Protein AF-A0A957R0J9-F1 (afdb_monomer)

Mean predicted aligned error: 5.89 Å

Secondary structure (DSSP, 8-state):
--S----TTTTSHHHHHHHHHHS-SGGG--S--EEEEE-SSTT-SS--EEEEE-SS---GGGTS----

Solvent-accessible surface area (backbone atoms only — not comparable to full-atom values): 4459 Å² total; per-residue (Å²): 128,98,67,85,83,63,45,58,56,32,84,39,72,65,33,47,50,38,27,75,75,68,64,34,57,57,72,59,56,85,55,65,81,44,68,49,71,39,62,90,56,92,87,61,95,58,62,81,42,77,49,71,42,50,58,56,89,77,46,79,94,57,72,64,86,74,92,91

Foldseek 3Di:
DPDDPACQCCPPPVVVVCCVPPVDDSVVDPQQPDKDFADPDPPDPGGPDIDGHGRYDQDPNPPDRDHD

Sequence (68 aa):
CPEPVSLAEADSTWQLLRYLTLRQGPLASNLAEAGGFVRTQPGYAAPDLQFHFVPGYFRNHGFDQFDG

pLDDT: mean 87.59, std 9.8, range [49.22, 97.44]

Structure (mmCIF, N/CA/C/O backbone):
data_AF-A0A957R0J9-F1
#
_entry.id   AF-A0A957R0J9-F1
#
loop_
_atom_site.group_PDB
_atom_site.id
_atom_site.type_symbol
_atom_site.label_atom_id
_atom_site.label_alt_id
_atom_site.label_comp_id
_atom_site.label_asym_id
_atom_site.label_entity_id
_atom_site.label_seq_id
_atom_site.pdbx_PDB_ins_code
_atom_site.Cartn_x
_atom_site.Cartn_y
_atom_site.Cartn_z
_atom_site.occupancy
_atom_site.B_iso_or_equiv
_atom_site.auth_seq_id
_atom_site.auth_comp_id
_atom_site.auth_asym_id
_atom_site.auth_atom_id
_atom_site.pdbx_PDB_model_num
ATOM 1 N N . CYS A 1 1 ? 20.127 3.117 9.152 1.00 49.22 1 CYS A N 1
ATOM 2 C CA . CYS A 1 1 ? 19.662 2.032 8.264 1.00 49.22 1 CYS A CA 1
ATOM 3 C C . CYS A 1 1 ? 20.313 2.243 6.907 1.00 49.22 1 CYS A C 1
ATOM 5 O O . CYS A 1 1 ? 20.242 3.376 6.448 1.00 49.22 1 CYS A O 1
ATOM 7 N N . PRO A 1 2 ? 21.024 1.258 6.333 1.00 66.06 2 PRO A N 1
ATOM 8 C CA . PRO A 1 2 ? 21.928 1.533 5.220 1.00 66.06 2 PRO A CA 1
ATOM 9 C C . PRO A 1 2 ? 21.231 1.659 3.860 1.00 66.06 2 PRO A C 1
ATOM 11 O O . PRO A 1 2 ? 21.857 2.157 2.936 1.00 66.06 2 PRO A O 1
ATOM 14 N N . GLU A 1 3 ? 19.949 1.298 3.740 1.00 63.34 3 GLU A N 1
ATOM 15 C CA . GLU A 1 3 ? 19.224 1.401 2.472 1.00 63.34 3 GLU A CA 1
ATOM 16 C C . GLU A 1 3 ? 17.758 1.807 2.714 1.00 63.34 3 GLU A C 1
ATOM 18 O O . GLU A 1 3 ? 17.128 1.277 3.640 1.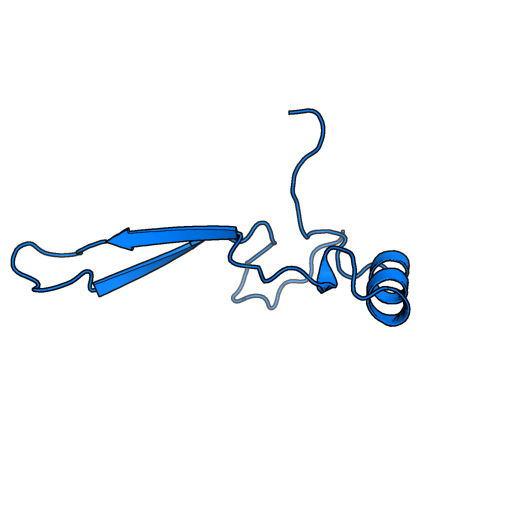00 63.34 3 GLU A O 1
ATOM 23 N N . PRO A 1 4 ? 17.217 2.786 1.966 1.00 62.22 4 PRO A N 1
ATOM 24 C CA . PRO A 1 4 ? 15.811 3.154 2.059 1.00 62.22 4 PRO A CA 1
ATOM 25 C C . PRO A 1 4 ? 14.934 2.026 1.492 1.00 62.22 4 PRO A C 1
ATOM 27 O O . PRO A 1 4 ? 15.072 1.641 0.336 1.00 62.22 4 PRO A O 1
ATOM 30 N N . VAL A 1 5 ? 14.015 1.498 2.307 1.00 70.06 5 VAL A N 1
ATOM 31 C CA . VAL A 1 5 ? 12.993 0.540 1.853 1.00 70.06 5 VAL A CA 1
ATOM 32 C C . VAL A 1 5 ? 11.939 1.329 1.074 1.00 70.06 5 VAL A C 1
ATOM 34 O O . VAL A 1 5 ? 11.182 2.098 1.666 1.00 70.06 5 VAL A O 1
ATOM 37 N N . SER A 1 6 ? 11.952 1.206 -0.255 1.00 81.00 6 SER A N 1
ATOM 38 C CA . SER A 1 6 ? 11.082 1.941 -1.180 1.00 81.00 6 SER A CA 1
ATOM 39 C C . SER A 1 6 ? 10.679 1.069 -2.371 1.00 81.00 6 SER A C 1
ATOM 41 O O . SER A 1 6 ? 11.471 0.257 -2.849 1.00 81.00 6 SER A O 1
ATOM 43 N N . LEU A 1 7 ? 9.458 1.266 -2.872 1.00 85.00 7 LEU A N 1
ATOM 44 C CA . LEU A 1 7 ? 8.942 0.676 -4.113 1.00 85.00 7 LEU A CA 1
ATOM 45 C C . LEU A 1 7 ? 9.083 1.619 -5.322 1.00 85.00 7 LEU A C 1
ATOM 47 O O . LEU A 1 7 ? 8.491 1.346 -6.361 1.00 85.00 7 LEU A O 1
ATOM 51 N N . ALA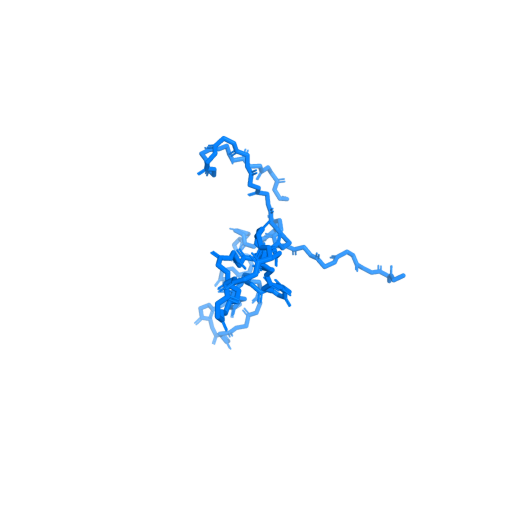 A 1 8 ? 9.842 2.715 -5.207 1.00 84.56 8 ALA A N 1
ATOM 52 C CA . ALA A 1 8 ? 9.990 3.709 -6.277 1.00 84.56 8 ALA A CA 1
ATOM 53 C C . ALA A 1 8 ? 10.487 3.109 -7.607 1.00 84.56 8 ALA A C 1
ATOM 55 O O . ALA A 1 8 ? 9.920 3.408 -8.645 1.00 84.56 8 ALA A O 1
ATOM 56 N N . GLU A 1 9 ? 11.467 2.202 -7.569 1.00 85.00 9 GLU A N 1
ATOM 57 C CA . GLU A 1 9 ? 12.070 1.586 -8.767 1.00 85.00 9 GLU A CA 1
ATOM 58 C C . GLU A 1 9 ? 11.382 0.272 -9.201 1.00 85.00 9 GLU A C 1
ATOM 60 O O . GLU A 1 9 ? 11.949 -0.542 -9.948 1.00 85.00 9 GLU A O 1
ATOM 65 N N . ALA A 1 10 ? 10.184 -0.012 -8.675 1.00 86.25 10 ALA A N 1
ATOM 66 C CA . ALA A 1 10 ? 9.497 -1.282 -8.913 1.00 86.25 10 ALA A CA 1
ATOM 67 C C . ALA A 1 10 ? 9.119 -1.498 -10.388 1.00 86.25 10 ALA A C 1
ATOM 69 O O . ALA A 1 10 ? 9.014 -2.644 -10.824 1.00 86.25 10 ALA A O 1
ATOM 70 N N . ASP A 1 11 ? 8.938 -0.422 -11.151 1.00 85.31 11 ASP A N 1
ATOM 71 C CA . ASP A 1 11 ? 8.567 -0.425 -12.567 1.00 85.31 11 ASP A CA 1
ATOM 72 C C . ASP A 1 11 ? 9.753 -0.647 -13.525 1.00 85.31 11 ASP A C 1
ATOM 74 O O . ASP A 1 11 ? 9.553 -0.857 -14.724 1.00 85.31 11 ASP A O 1
ATOM 78 N N . SER A 1 12 ? 10.988 -0.674 -13.016 1.00 88.31 12 SER A N 1
ATOM 79 C CA . SER A 1 12 ? 12.172 -0.935 -13.835 1.00 88.31 12 SER A CA 1
ATOM 80 C C . SER A 1 12 ? 12.133 -2.317 -14.509 1.00 88.31 12 SER A C 1
ATOM 82 O O . SER A 1 12 ? 11.748 -3.337 -13.925 1.00 88.31 12 SER A O 1
ATOM 84 N N . THR A 1 13 ? 12.630 -2.390 -15.751 1.00 92.62 13 THR A N 1
ATOM 85 C CA . THR A 1 13 ? 12.678 -3.632 -16.551 1.00 92.62 13 THR A CA 1
ATOM 86 C C . THR A 1 13 ? 13.382 -4.779 -15.821 1.00 92.62 13 THR A C 1
ATOM 88 O O . THR A 1 13 ? 13.019 -5.945 -15.977 1.00 92.62 13 THR A O 1
ATOM 91 N N . TRP A 1 14 ? 14.383 -4.465 -14.996 1.00 91.56 14 TRP A N 1
ATOM 92 C CA . TRP A 1 14 ? 15.093 -5.461 -14.201 1.00 91.56 14 TRP A CA 1
ATOM 93 C C . TRP A 1 14 ? 14.201 -6.098 -13.132 1.00 91.56 14 TRP A C 1
ATOM 95 O O . TRP A 1 14 ? 14.165 -7.325 -13.016 1.00 91.56 14 TRP A O 1
ATOM 105 N N . GLN A 1 15 ? 13.446 -5.292 -12.381 1.00 92.31 15 GLN A N 1
ATOM 106 C CA . GLN A 1 15 ? 12.525 -5.814 -11.372 1.00 92.31 15 GLN A CA 1
ATOM 107 C C . GLN A 1 15 ? 11.377 -6.588 -12.028 1.00 92.31 15 GLN A C 1
ATOM 109 O O . GLN A 1 15 ? 10.993 -7.644 -11.521 1.00 92.31 15 GLN A O 1
ATOM 114 N N . LEU A 1 16 ? 10.914 -6.152 -13.207 1.00 93.06 16 LEU A N 1
ATOM 115 C CA . LEU A 1 16 ? 9.965 -6.910 -14.026 1.00 93.06 16 LEU A CA 1
ATOM 116 C C . LEU A 1 16 ? 10.502 -8.299 -14.399 1.00 93.06 16 LEU A C 1
ATOM 118 O O . LEU A 1 16 ? 9.820 -9.302 -14.184 1.00 93.06 16 LEU A O 1
ATOM 122 N N . LEU A 1 17 ? 11.735 -8.391 -14.902 1.00 95.81 17 LEU A N 1
ATOM 123 C CA . LEU A 1 17 ? 12.357 -9.677 -15.236 1.00 95.81 17 LEU A CA 1
ATOM 124 C C . LEU A 1 17 ? 12.537 -10.573 -14.005 1.00 95.81 17 LEU A C 1
ATOM 126 O O . LEU A 1 17 ? 12.260 -11.775 -14.079 1.00 95.81 17 LEU A O 1
ATOM 130 N N . ARG A 1 18 ? 12.955 -10.012 -12.863 1.00 95.44 18 ARG A N 1
ATOM 131 C CA . ARG A 1 18 ? 13.079 -10.759 -11.596 1.00 95.44 18 ARG A CA 1
ATOM 132 C C . ARG A 1 18 ? 11.740 -11.314 -11.130 1.00 95.44 18 ARG A C 1
ATOM 134 O O . ARG A 1 18 ? 11.673 -12.468 -10.703 1.00 95.44 18 ARG A O 1
ATOM 141 N N . TYR A 1 19 ? 10.672 -10.535 -11.264 1.00 95.25 19 TYR A N 1
ATOM 142 C CA . TYR A 1 19 ? 9.332 -10.999 -10.947 1.00 95.25 19 TYR A CA 1
ATOM 143 C C . TYR A 1 19 ? 8.893 -12.122 -11.887 1.00 95.25 19 TYR A C 1
ATOM 145 O O . TYR A 1 19 ? 8.475 -13.180 -11.423 1.00 95.25 19 TYR A O 1
ATOM 153 N N . LEU A 1 20 ? 9.038 -11.945 -13.201 1.00 97.00 20 LEU A N 1
ATOM 154 C CA . LEU A 1 20 ? 8.577 -12.935 -14.178 1.00 97.00 20 LEU A CA 1
ATOM 155 C C . LEU A 1 20 ? 9.322 -14.272 -14.073 1.00 97.00 20 LEU A C 1
ATOM 157 O O . LEU A 1 20 ? 8.703 -15.325 -14.222 1.00 97.00 20 LEU A O 1
ATOM 161 N N . THR A 1 21 ? 10.626 -14.241 -13.795 1.00 97.44 21 THR A N 1
ATOM 162 C CA . THR A 1 21 ? 11.472 -15.446 -13.762 1.00 97.44 21 THR A CA 1
ATOM 163 C C . THR A 1 21 ? 11.520 -16.119 -12.392 1.00 97.44 21 THR A C 1
ATOM 165 O O . THR A 1 21 ? 11.478 -17.345 -12.317 1.00 97.44 21 THR A O 1
ATOM 168 N N . LEU A 1 22 ? 11.589 -15.340 -11.307 1.00 96.75 22 LEU A N 1
ATOM 169 C CA . LEU A 1 22 ? 11.834 -15.852 -9.954 1.00 96.75 22 LEU A CA 1
ATOM 170 C C . LEU A 1 22 ? 10.677 -15.599 -8.986 1.00 96.75 22 LEU A C 1
ATOM 172 O O . LEU A 1 22 ? 10.719 -16.103 -7.866 1.00 96.75 22 LEU A O 1
ATOM 176 N N . ARG A 1 23 ? 9.655 -14.826 -9.385 1.00 94.31 23 ARG A N 1
ATOM 177 C CA . ARG A 1 23 ? 8.581 -14.335 -8.497 1.00 94.31 23 ARG A CA 1
ATOM 178 C C . ARG A 1 23 ? 9.132 -13.569 -7.290 1.00 94.31 23 ARG A C 1
ATOM 180 O O . ARG A 1 23 ? 8.597 -13.655 -6.191 1.00 94.31 23 ARG A O 1
ATOM 187 N N . GLN A 1 24 ? 10.215 -12.827 -7.508 1.00 92.31 24 GLN A N 1
ATOM 188 C CA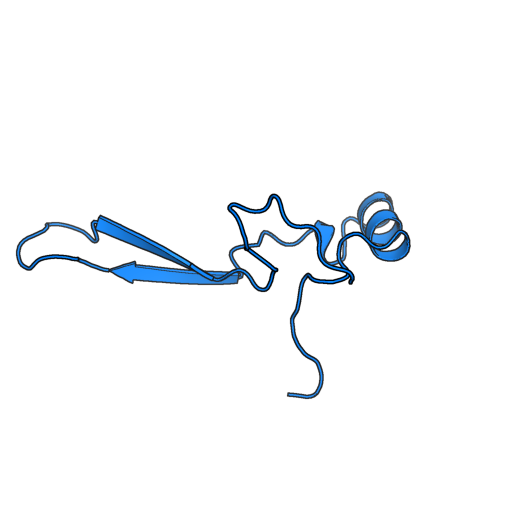 . GLN A 1 24 ? 10.916 -12.046 -6.489 1.00 92.31 24 GLN A CA 1
ATOM 189 C C . GLN A 1 24 ? 11.003 -10.568 -6.879 1.00 92.31 24 GLN A C 1
ATOM 191 O O . GLN A 1 24 ? 10.859 -10.213 -8.046 1.00 92.31 24 GLN A O 1
ATOM 196 N N . GLY A 1 25 ? 11.332 -9.727 -5.897 1.00 89.06 25 GLY A N 1
ATOM 197 C CA . GLY A 1 25 ? 11.557 -8.293 -6.077 1.00 89.06 25 GLY A CA 1
ATOM 198 C C . GLY A 1 25 ? 10.352 -7.429 -5.681 1.00 89.06 25 GLY A C 1
ATOM 199 O O . GLY A 1 25 ? 9.344 -7.960 -5.217 1.00 89.06 25 GLY A O 1
ATOM 200 N N . PRO A 1 26 ? 10.451 -6.100 -5.861 1.00 89.88 26 PRO A N 1
ATOM 201 C CA . PRO A 1 26 ? 9.437 -5.121 -5.454 1.00 89.88 26 PRO A CA 1
ATOM 202 C C . PRO A 1 26 ? 8.031 -5.399 -6.000 1.00 89.88 26 PRO A C 1
ATOM 204 O O . PRO A 1 26 ? 7.050 -5.220 -5.288 1.00 89.88 26 PRO A O 1
ATOM 207 N N . LEU A 1 27 ? 7.922 -5.923 -7.226 1.00 89.88 27 LEU A N 1
ATOM 208 C CA . LEU A 1 27 ? 6.640 -6.285 -7.850 1.00 89.88 27 LEU A CA 1
ATOM 209 C C . LEU A 1 27 ? 5.935 -7.483 -7.188 1.00 89.88 27 LEU A C 1
ATOM 211 O O . LEU A 1 27 ? 4.769 -7.741 -7.472 1.00 89.88 27 LEU A O 1
ATOM 215 N N . ALA A 1 28 ? 6.626 -8.226 -6.319 1.00 90.75 28 ALA A N 1
ATOM 216 C CA . ALA A 1 28 ? 6.021 -9.259 -5.481 1.00 90.75 28 ALA A CA 1
ATOM 217 C C . ALA A 1 28 ? 5.551 -8.722 -4.113 1.00 90.75 28 ALA A C 1
ATOM 219 O O . ALA A 1 28 ? 4.994 -9.495 -3.332 1.00 90.75 28 ALA A O 1
ATOM 220 N N . SER A 1 29 ? 5.783 -7.439 -3.800 1.00 88.50 29 SER A N 1
ATOM 221 C CA . SER A 1 29 ? 5.341 -6.826 -2.543 1.00 88.50 29 SER A CA 1
ATOM 222 C C . SER A 1 29 ? 3.815 -6.756 -2.468 1.00 88.50 29 SER A C 1
ATOM 224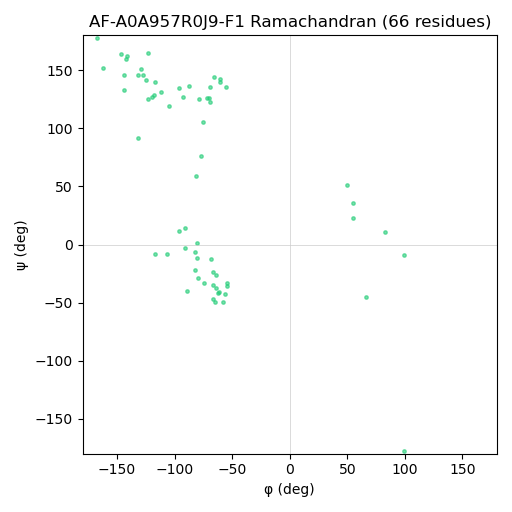 O O . SER A 1 29 ? 3.130 -6.509 -3.460 1.00 88.50 29 SER A O 1
ATOM 226 N N . ASN A 1 30 ? 3.275 -6.937 -1.263 1.00 85.25 30 ASN A N 1
ATOM 227 C CA . ASN A 1 30 ? 1.850 -6.775 -0.981 1.00 85.25 30 ASN A CA 1
ATOM 228 C C . ASN A 1 30 ? 1.441 -5.301 -0.786 1.00 85.25 30 ASN A C 1
ATOM 230 O O . ASN A 1 30 ? 0.271 -5.053 -0.492 1.00 85.25 30 ASN A O 1
ATOM 234 N N . LEU A 1 31 ? 2.381 -4.350 -0.915 1.00 84.12 31 LEU A N 1
ATOM 235 C CA . LEU A 1 31 ? 2.255 -2.901 -0.684 1.00 84.12 31 LEU A CA 1
ATOM 236 C C . LEU A 1 31 ? 1.989 -2.505 0.777 1.00 84.12 31 LEU A C 1
ATOM 238 O O . LEU A 1 31 ? 2.611 -1.578 1.285 1.00 84.12 31 LEU A O 1
ATOM 242 N N . ALA A 1 32 ? 1.074 -3.189 1.461 1.00 82.88 32 ALA A N 1
ATOM 243 C CA . ALA A 1 32 ? 0.706 -2.949 2.851 1.00 82.88 32 ALA A CA 1
ATOM 244 C C . ALA A 1 32 ? 1.754 -3.516 3.824 1.00 82.88 32 ALA A C 1
ATOM 246 O O . ALA A 1 32 ? 1.548 -4.565 4.440 1.00 82.88 32 ALA A O 1
ATOM 247 N N . GLU A 1 33 ? 2.880 -2.821 3.956 1.00 83.38 33 GLU A N 1
ATOM 248 C CA . GLU A 1 33 ? 4.000 -3.263 4.797 1.00 83.38 33 GLU A CA 1
ATOM 249 C C . GLU A 1 33 ? 3.776 -2.968 6.283 1.00 83.38 33 GLU A C 1
ATOM 251 O O . GLU A 1 33 ? 4.242 -3.706 7.151 1.00 83.38 33 GLU A O 1
ATOM 256 N N . ALA A 1 34 ? 3.011 -1.920 6.589 1.00 87.81 34 ALA A N 1
ATOM 257 C CA . ALA A 1 34 ? 2.551 -1.632 7.939 1.00 87.81 34 ALA A CA 1
ATOM 258 C C . ALA A 1 34 ? 1.117 -1.100 7.924 1.00 87.81 34 ALA A C 1
ATOM 260 O O . ALA A 1 34 ? 0.600 -0.639 6.907 1.00 87.81 34 ALA A O 1
ATOM 261 N N . GLY A 1 35 ? 0.455 -1.144 9.075 1.00 92.00 35 GLY A N 1
ATOM 262 C CA . GLY A 1 35 ? -0.902 -0.642 9.207 1.00 92.00 35 GLY A CA 1
ATOM 263 C C . GLY A 1 35 ? -1.341 -0.512 10.653 1.00 92.00 35 GLY A C 1
ATOM 264 O O . GLY A 1 35 ? -0.606 -0.845 11.582 1.00 92.00 35 GLY A O 1
ATOM 265 N N . GLY A 1 36 ? -2.556 -0.016 10.840 1.00 94.19 36 GLY A N 1
ATOM 266 C CA . GLY A 1 36 ? -3.143 0.149 12.161 1.00 94.19 36 GLY A CA 1
ATOM 267 C C . GLY A 1 36 ? -4.647 0.320 12.090 1.00 94.19 36 GLY A C 1
ATOM 268 O O . GLY A 1 36 ? -5.178 0.826 11.107 1.00 94.19 36 GLY A O 1
ATOM 269 N N . PHE A 1 37 ? -5.328 -0.092 13.150 1.00 96.00 37 PHE A N 1
ATOM 270 C CA . PHE A 1 37 ? -6.763 0.092 13.299 1.00 96.00 37 PHE A CA 1
ATOM 271 C C . PHE A 1 37 ? -7.025 1.096 14.414 1.00 96.00 37 PHE A C 1
ATOM 273 O O . PHE A 1 37 ? -6.465 0.962 15.504 1.00 96.00 37 PHE A O 1
ATOM 280 N N . VAL A 1 38 ? -7.875 2.089 14.160 1.00 95.75 38 VAL A N 1
ATOM 281 C CA . VAL A 1 38 ? -8.229 3.101 15.161 1.00 95.75 38 VAL A CA 1
ATOM 282 C C . VAL A 1 38 ? -9.740 3.245 15.288 1.00 95.75 38 VAL A C 1
ATOM 284 O O . VAL A 1 38 ? -10.484 3.005 14.339 1.00 95.75 38 VAL A O 1
ATOM 287 N N . ARG A 1 39 ? -10.182 3.630 16.489 1.00 97.19 39 ARG A N 1
ATOM 288 C CA . ARG A 1 39 ? -11.544 4.109 16.730 1.00 97.19 39 ARG A CA 1
ATOM 289 C C . ARG A 1 39 ? -11.570 5.624 16.603 1.00 97.19 39 ARG A C 1
ATOM 291 O O . ARG A 1 39 ? -10.800 6.290 17.293 1.00 97.19 39 ARG A O 1
ATOM 298 N N . THR A 1 40 ? -12.462 6.160 15.779 1.00 95.50 40 THR A N 1
ATOM 299 C CA . THR A 1 40 ? -12.652 7.615 15.652 1.00 95.50 40 THR A CA 1
ATOM 300 C C . THR A 1 40 ? -13.382 8.207 16.847 1.00 95.50 40 THR A C 1
ATOM 302 O O . THR A 1 40 ? -13.103 9.339 17.238 1.00 95.50 40 THR A O 1
ATOM 305 N N . GLN A 1 41 ? -14.299 7.441 17.445 1.00 95.56 41 GLN A N 1
ATOM 306 C CA . GLN A 1 41 ? -15.138 7.884 18.553 1.00 95.56 41 GLN A CA 1
ATOM 307 C C . GLN A 1 41 ? -15.155 6.869 19.706 1.00 95.56 41 GLN A C 1
ATOM 309 O O . GLN A 1 41 ? -15.114 5.651 19.482 1.00 95.56 41 GLN A O 1
ATOM 314 N N . PRO A 1 42 ? -15.248 7.343 20.962 1.00 92.31 42 PRO A N 1
ATOM 315 C CA . PRO A 1 42 ? -15.542 6.480 22.097 1.00 92.31 42 PRO A CA 1
ATOM 316 C C . PRO A 1 42 ? -16.907 5.796 21.926 1.00 92.31 42 PRO A C 1
ATOM 318 O O . PRO A 1 42 ? -17.870 6.421 21.496 1.00 92.31 42 PRO A O 1
ATOM 321 N N . GLY A 1 43 ? -17.005 4.516 22.295 1.00 92.12 43 GLY A N 1
ATOM 322 C CA . GLY A 1 43 ? -18.268 3.763 22.286 1.00 92.12 43 GLY A CA 1
ATOM 323 C C . GLY A 1 43 ? -18.490 2.849 21.077 1.00 92.12 43 GLY A C 1
ATOM 324 O O . GLY A 1 43 ? -19.402 2.026 21.112 1.00 92.12 43 GLY A O 1
ATOM 325 N N . TYR A 1 44 ? -17.650 2.913 20.039 1.00 95.19 44 TYR A N 1
ATOM 326 C CA . TYR A 1 44 ? -17.688 1.921 18.961 1.00 95.19 44 TYR A CA 1
ATOM 327 C C . TYR A 1 44 ? -17.199 0.549 19.437 1.00 95.19 44 TYR A C 1
ATOM 329 O O . TYR A 1 44 ? -16.172 0.436 20.111 1.00 95.19 44 TYR A O 1
ATOM 337 N N . ALA A 1 45 ? -17.932 -0.501 19.054 1.00 95.44 45 ALA A N 1
ATOM 338 C CA . AL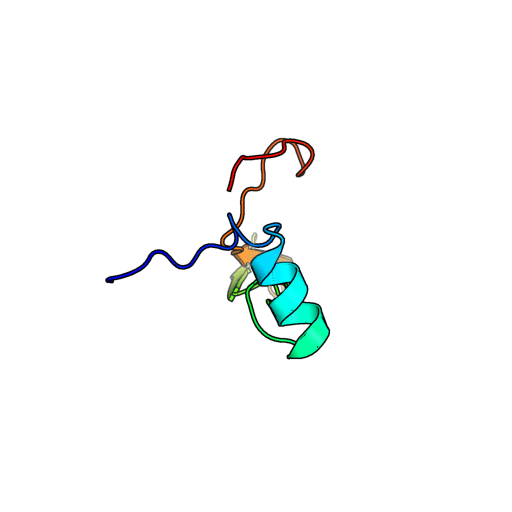A A 1 45 ? -17.649 -1.883 19.448 1.00 95.44 45 ALA A CA 1
ATOM 339 C C . ALA A 1 45 ? -16.329 -2.424 18.862 1.00 95.44 45 ALA A C 1
ATOM 341 O O . ALA A 1 45 ? -15.724 -3.330 19.431 1.00 95.44 45 ALA A O 1
ATOM 342 N N . ALA A 1 46 ? -15.862 -1.852 17.750 1.00 95.38 46 ALA A N 1
ATOM 343 C CA . ALA A 1 46 ? -14.621 -2.204 17.068 1.00 95.38 46 ALA A CA 1
ATOM 344 C C . ALA A 1 46 ? -13.996 -0.951 16.417 1.00 95.38 46 ALA A C 1
ATOM 346 O O . ALA A 1 46 ? -14.680 0.068 16.303 1.00 95.38 46 ALA A O 1
ATOM 347 N N . PRO A 1 47 ? -12.708 -0.989 16.024 1.00 95.81 47 PRO A N 1
ATOM 348 C CA . PRO A 1 47 ? -12.114 0.043 15.176 1.00 95.81 47 PRO A CA 1
ATOM 349 C C . PRO A 1 47 ? -12.891 0.233 13.869 1.00 95.81 47 PRO A C 1
ATOM 351 O O . PRO A 1 47 ? -13.246 -0.747 13.217 1.00 95.81 47 PRO A O 1
ATOM 354 N N . ASP A 1 48 ? -13.130 1.486 13.495 1.00 95.81 48 ASP A N 1
ATOM 355 C CA . ASP A 1 48 ? -13.878 1.885 12.297 1.00 95.81 48 AS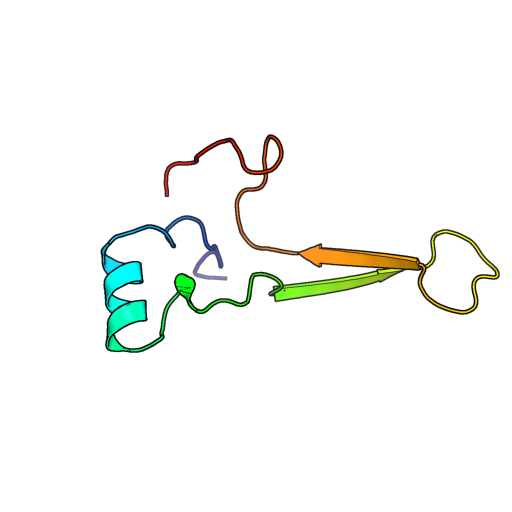P A CA 1
ATOM 356 C C . ASP A 1 48 ? -12.982 2.450 11.186 1.00 95.81 48 ASP A C 1
ATOM 358 O O . ASP A 1 48 ? -13.439 2.636 10.061 1.00 95.81 48 ASP A O 1
ATOM 362 N N . LEU A 1 49 ? -11.698 2.677 11.473 1.00 95.88 49 LEU A N 1
ATOM 363 C CA . LEU A 1 49 ? -10.707 3.111 10.494 1.00 95.88 49 LEU A CA 1
ATOM 364 C C . LEU A 1 49 ? -9.506 2.171 10.450 1.00 95.88 49 LEU A C 1
ATOM 366 O O . LEU A 1 49 ? -9.011 1.719 11.486 1.00 95.88 49 LEU A O 1
ATOM 370 N N . GLN A 1 50 ? -9.001 1.950 9.236 1.00 95.25 50 GLN A N 1
ATOM 371 C CA . GLN A 1 50 ? -7.787 1.192 8.959 1.00 95.25 50 GLN A CA 1
ATOM 372 C C . GLN A 1 50 ? -6.800 2.057 8.174 1.00 95.25 50 GLN A C 1
ATOM 374 O O . GLN A 1 50 ? -7.115 2.569 7.101 1.00 95.25 50 GLN A O 1
ATOM 379 N N . PHE A 1 51 ? -5.587 2.181 8.698 1.00 93.31 51 PHE A N 1
ATOM 380 C CA . PHE A 1 51 ? -4.456 2.781 8.008 1.00 93.31 51 PHE A CA 1
ATOM 381 C C . PHE A 1 51 ? -3.613 1.687 7.362 1.00 93.31 51 PHE A C 1
ATOM 383 O O . PHE A 1 51 ? -3.295 0.689 8.009 1.00 93.31 51 PHE A O 1
ATOM 390 N N . HIS A 1 52 ? -3.222 1.914 6.112 1.00 91.88 52 HIS A N 1
ATOM 391 C CA . HIS A 1 52 ? -2.202 1.142 5.415 1.00 91.88 52 HIS A CA 1
ATOM 392 C C . HIS A 1 52 ? -1.051 2.079 5.067 1.00 91.88 52 HIS A C 1
ATOM 394 O O . HIS A 1 52 ? -1.265 3.140 4.480 1.00 91.88 52 HIS A O 1
ATOM 400 N N . PHE A 1 53 ? 0.159 1.682 5.432 1.00 89.62 53 PHE A N 1
ATOM 401 C CA . PHE A 1 53 ? 1.386 2.378 5.093 1.00 89.62 53 PHE A CA 1
ATOM 402 C C . PHE A 1 53 ? 2.081 1.596 3.989 1.00 89.62 53 PHE A C 1
ATOM 404 O O . PHE A 1 53 ? 2.421 0.424 4.160 1.00 89.62 53 PH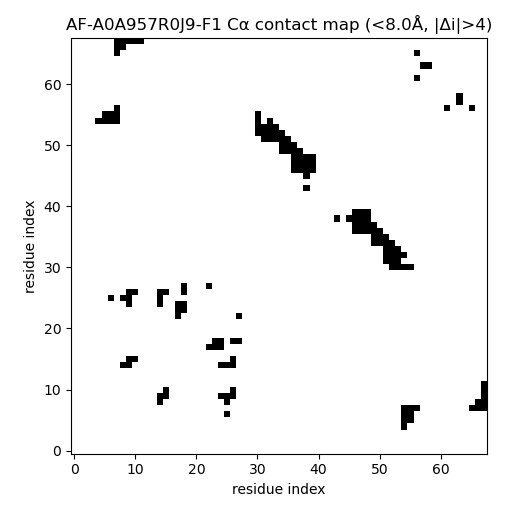E A O 1
ATOM 411 N N . VAL A 1 54 ? 2.252 2.270 2.857 1.00 89.56 54 VAL A N 1
ATOM 412 C CA . VAL A 1 54 ? 2.854 1.729 1.644 1.00 89.56 54 VAL A CA 1
ATOM 413 C C . VAL A 1 54 ? 4.083 2.576 1.325 1.00 89.56 54 VAL A C 1
ATOM 415 O O . VAL A 1 54 ? 3.944 3.799 1.242 1.00 89.56 54 VAL A O 1
ATOM 418 N N . PRO A 1 55 ? 5.274 1.986 1.133 1.00 87.88 55 PRO A N 1
ATOM 419 C CA . PRO A 1 55 ? 6.476 2.733 0.771 1.00 87.88 55 PRO A CA 1
ATOM 420 C C . PRO A 1 55 ? 6.501 3.029 -0.738 1.00 87.88 55 PRO A C 1
ATOM 422 O O . PRO A 1 55 ? 7.399 2.607 -1.461 1.00 87.88 55 PRO A O 1
ATOM 425 N N . GLY A 1 56 ? 5.481 3.738 -1.225 1.00 85.31 56 GLY A N 1
ATOM 426 C CA . GLY A 1 56 ? 5.326 4.135 -2.623 1.00 85.31 56 GLY A CA 1
ATOM 427 C C . GLY A 1 56 ? 4.728 5.534 -2.751 1.00 85.31 56 GLY A C 1
ATOM 428 O O . GLY A 1 56 ? 4.113 6.054 -1.817 1.00 85.31 56 GLY A O 1
ATOM 429 N N . TYR A 1 57 ? 4.914 6.161 -3.911 1.00 85.62 57 TYR A N 1
ATOM 430 C CA . TYR A 1 57 ? 4.344 7.477 -4.175 1.00 85.62 57 TYR A CA 1
ATOM 431 C C . TYR A 1 57 ? 2.825 7.386 -4.362 1.00 85.62 57 TYR A C 1
ATOM 433 O O . TYR A 1 57 ? 2.333 6.639 -5.204 1.00 85.62 57 TYR A O 1
ATOM 441 N N . PHE A 1 58 ? 2.074 8.181 -3.594 1.00 86.06 58 PHE A N 1
ATOM 442 C CA . PHE A 1 58 ? 0.628 8.330 -3.759 1.00 86.06 58 PHE A CA 1
ATOM 443 C C . PHE A 1 58 ? 0.253 9.813 -3.769 1.00 86.06 58 PHE A C 1
ATOM 445 O O . PHE A 1 58 ? 0.023 10.434 -2.730 1.00 86.06 58 PHE A O 1
ATOM 452 N N . ARG A 1 59 ? 0.218 10.400 -4.967 1.00 88.12 59 ARG A N 1
ATOM 453 C CA . ARG A 1 59 ? -0.187 11.791 -5.205 1.00 88.12 59 ARG A CA 1
ATOM 454 C C . ARG A 1 59 ? -1.269 11.822 -6.270 1.00 88.12 59 ARG A C 1
ATOM 456 O O . ARG A 1 59 ? -1.258 10.982 -7.164 1.00 88.12 59 ARG A O 1
ATOM 463 N N . ASN A 1 60 ? -2.206 12.766 -6.153 1.00 91.44 60 ASN A N 1
ATOM 464 C CA . ASN A 1 60 ? -3.289 12.939 -7.123 1.00 91.44 60 ASN A CA 1
ATOM 465 C C . ASN A 1 60 ? -4.010 11.608 -7.414 1.00 91.44 60 ASN A C 1
ATOM 467 O O . ASN A 1 60 ? -4.092 11.163 -8.551 1.00 91.44 60 ASN A O 1
ATOM 471 N N . HIS A 1 61 ? -4.435 10.906 -6.360 1.00 87.88 61 HIS A N 1
ATOM 472 C CA . HIS A 1 61 ? -5.080 9.588 -6.462 1.00 87.88 61 HIS A CA 1
ATOM 473 C C . HIS A 1 61 ? -4.276 8.510 -7.222 1.00 87.88 61 HIS A C 1
ATOM 475 O O . HIS A 1 61 ? -4.858 7.544 -7.704 1.00 87.88 61 HIS A O 1
ATOM 481 N N . GLY A 1 62 ? -2.951 8.653 -7.317 1.00 85.12 62 GLY A N 1
ATOM 482 C CA . GLY A 1 62 ? -2.084 7.727 -8.047 1.00 85.12 62 GLY A CA 1
ATOM 483 C C . GLY A 1 62 ? -2.019 7.982 -9.556 1.00 85.12 62 GLY A C 1
ATOM 484 O O . GLY A 1 62 ? -1.498 7.137 -10.275 1.00 85.12 62 GLY A O 1
ATOM 485 N N . PHE A 1 63 ? -2.540 9.112 -10.047 1.00 87.31 63 PHE A N 1
ATOM 486 C CA . PHE A 1 63 ? -2.442 9.480 -11.465 1.00 87.31 63 PHE A CA 1
ATOM 487 C C . PHE A 1 63 ? -1.109 10.130 -11.838 1.00 87.31 63 PHE A C 1
ATOM 489 O O . PHE A 1 63 ? -0.737 10.123 -13.010 1.00 87.31 63 PHE A O 1
ATOM 496 N N . ASP A 1 64 ? -0.396 10.696 -10.865 1.00 89.12 64 ASP A N 1
ATOM 497 C CA . ASP A 1 64 ? 0.918 11.276 -11.115 1.00 89.12 64 ASP A CA 1
ATOM 498 C C . ASP A 1 64 ? 1.958 10.151 -11.198 1.00 89.12 64 ASP A C 1
ATOM 500 O O . ASP A 1 64 ? 2.096 9.354 -10.267 1.00 89.12 64 ASP A O 1
ATOM 504 N N . GLN A 1 65 ? 2.703 10.107 -12.303 1.00 80.50 65 GLN A N 1
ATOM 505 C CA . GLN A 1 65 ? 3.852 9.220 -12.454 1.00 80.50 65 GLN A CA 1
ATOM 506 C C . GLN A 1 65 ? 5.108 9.912 -11.916 1.00 80.50 65 GLN A C 1
ATOM 508 O O . GLN A 1 65 ? 5.326 11.100 -12.158 1.00 80.50 65 GLN A O 1
ATOM 513 N N . PHE A 1 66 ? 5.910 9.166 -11.164 1.00 76.81 66 PHE A N 1
ATOM 514 C CA . PHE A 1 66 ? 7.164 9.627 -10.582 1.00 76.81 66 PHE A CA 1
ATOM 515 C C . PHE A 1 66 ? 8.299 8.811 -11.176 1.00 76.81 66 PHE A C 1
ATOM 517 O O . PHE A 1 66 ? 8.147 7.603 -11.346 1.00 76.81 66 PHE A O 1
ATOM 524 N N . ASP A 1 67 ? 9.411 9.472 -11.474 1.00 70.38 67 ASP A N 1
ATOM 525 C CA . ASP A 1 67 ? 10.615 8.788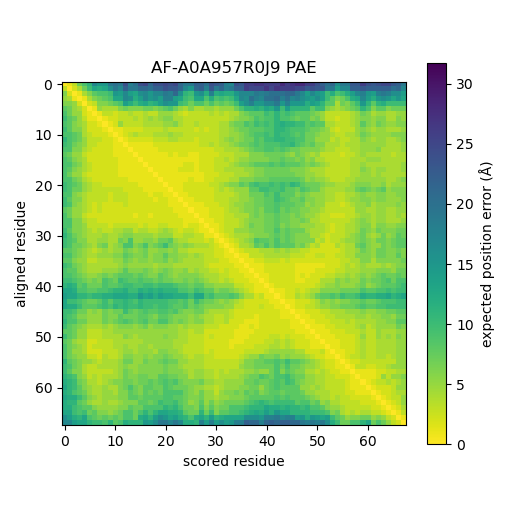 -11.927 1.00 70.38 67 ASP A CA 1
ATOM 526 C C . ASP A 1 67 ? 11.214 8.003 -10.747 1.00 70.38 67 ASP A C 1
ATOM 528 O O . ASP A 1 67 ? 11.406 8.560 -9.657 1.00 70.38 67 ASP A O 1
ATOM 532 N N . GLY A 1 68 ? 11.435 6.706 -10.970 1.00 58.94 68 GLY A N 1
ATOM 533 C CA . GLY A 1 68 ? 12.170 5.800 -10.087 1.00 58.94 68 GLY A CA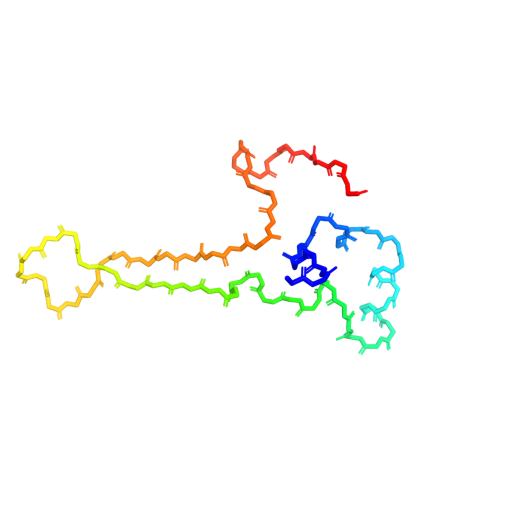 1
ATOM 534 C C . GLY A 1 68 ? 13.665 5.875 -10.334 1.00 58.94 68 GLY A C 1
ATOM 535 O O . GLY A 1 68 ? 14.067 5.841 -11.521 1.00 58.94 68 GLY A O 1
#

Radius of gyration: 16.31 Å; Cα contacts (8 Å, |Δi|>4): 80; chains: 1; bounding box: 40×29×39 Å